Protein AF-A0AAW0M4I5-F1 (afdb_monomer)

Foldseek 3Di:
DVVVLVVLQVPDPVRDPDDDDPVCVVCQVVQQVLVVQLQVVLVVVVLDHWDWDADPSHIGIDDDPDDPPDDPVSSVVSSVSSVVSSCVSVVVD

InterPro domains:
  IPR010977 Aromatic-L-amino-acid decarboxylase [PTHR11999] (1-92)
  IPR015422 Pyridoxal phosphate-dependent transferase, small domain [G3DSA:3.90.1150.10] (1-93)
  IPR015424 Pyridoxal phosphate-dependent transferase [SSF53383] (1-88)

pLDDT: mean 86.5, std 13.11, range [46.16, 97.25]

Solvent-accessible surface area (backbone atoms only — not comparable to full-atom values): 5819 Å² total; per-residue (Å²): 105,57,66,57,51,52,54,58,46,73,72,36,90,86,58,78,74,89,81,89,60,79,76,51,68,85,42,39,68,62,51,28,52,51,45,49,54,44,52,51,55,45,42,72,66,68,83,50,83,72,49,73,50,73,56,98,86,36,56,43,83,44,84,86,72,78,60,93,88,66,48,67,70,56,52,56,48,52,52,50,52,53,49,54,50,46,50,61,57,57,72,75,107

Sequence (93 aa):
MAKLFEELVRNDNRVLPWPNDISVAYHVERVNELNKKLLESINESGNMYMSSTVVDGAYIIRCAIGATLTEERHVIRAWKVIQEHADALLSKN

Organism: Quercus suber (NCBI:txid58331)

Secondary structure (DSSP, 8-state):
-HHHHHHHHHT-TTSPPSS--GGGGGGHHHHHHHHHHHHHHHHHTSS---EEEEETTEEEEE-----TT--HHHHHHHHHHHHHHHHHHHTT-

Structure (mmCIF, N/CA/C/O backbone):
data_AF-A0AAW0M4I5-F1
#
_entry.id   AF-A0AAW0M4I5-F1
#
loop_
_atom_site.group_PDB
_atom_site.id
_atom_site.type_symbol
_atom_site.label_atom_id
_atom_site.label_alt_id
_atom_site.label_comp_id
_atom_site.label_asym_id
_atom_site.label_entity_id
_atom_site.label_seq_id
_atom_site.pdbx_PDB_ins_code
_atom_site.Cartn_x
_atom_site.Cartn_y
_atom_site.Cartn_z
_atom_site.occupancy
_atom_site.B_iso_or_equiv
_atom_site.auth_seq_id
_atom_site.auth_comp_id
_atom_site.auth_asym_id
_atom_site.auth_atom_id
_atom_site.pdbx_PDB_model_num
ATOM 1 N N . MET A 1 1 ? 3.573 -3.440 15.767 1.00 88.25 1 MET A N 1
ATOM 2 C CA . MET A 1 1 ? 2.819 -2.707 14.729 1.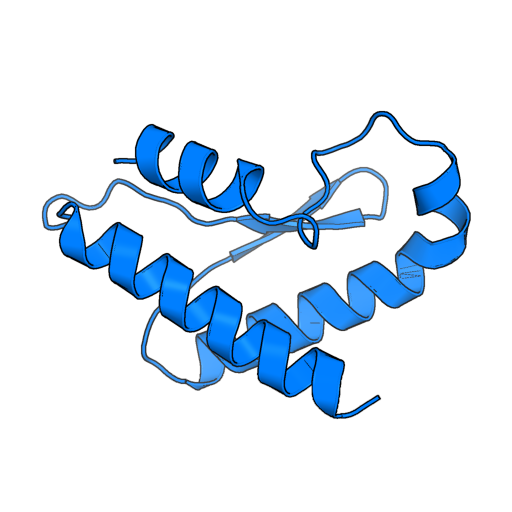00 88.25 1 MET A CA 1
ATOM 3 C C . MET A 1 1 ? 3.264 -3.057 13.314 1.00 88.25 1 MET A C 1
ATOM 5 O O . MET A 1 1 ? 2.423 -3.531 12.572 1.00 88.25 1 MET A O 1
ATOM 9 N N . ALA A 1 2 ? 4.546 -2.944 12.938 1.00 87.44 2 ALA A N 1
ATOM 10 C CA . ALA A 1 2 ? 4.992 -3.356 11.593 1.00 87.44 2 ALA A CA 1
ATOM 11 C C . ALA A 1 2 ? 4.684 -4.834 11.255 1.00 87.44 2 ALA A C 1
ATOM 13 O O . ALA A 1 2 ? 4.163 -5.110 10.183 1.00 87.44 2 ALA A O 1
ATOM 14 N N . LYS A 1 3 ? 4.900 -5.764 12.203 1.00 89.38 3 LYS A N 1
ATOM 15 C CA . LYS A 1 3 ? 4.543 -7.190 12.036 1.00 89.38 3 LYS A CA 1
ATOM 16 C C . LYS A 1 3 ? 3.053 -7.423 11.758 1.00 89.38 3 LYS A C 1
ATOM 18 O O . LYS A 1 3 ? 2.720 -8.225 10.903 1.00 89.38 3 LYS A O 1
ATOM 23 N N . LEU A 1 4 ? 2.169 -6.677 12.427 1.00 91.62 4 LEU A N 1
ATOM 24 C CA . LEU A 1 4 ? 0.727 -6.757 12.177 1.00 91.62 4 LEU A CA 1
ATOM 25 C C . LEU A 1 4 ? 0.397 -6.359 10.735 1.00 91.62 4 LEU A C 1
ATOM 27 O O . LEU A 1 4 ? -0.392 -7.020 10.074 1.00 91.62 4 LEU A O 1
ATOM 31 N N . PHE A 1 5 ? 1.007 -5.283 10.236 1.00 91.31 5 PHE A N 1
ATOM 32 C CA . PHE A 1 5 ? 0.811 -4.873 8.848 1.00 91.31 5 PHE A CA 1
ATOM 33 C C . PHE A 1 5 ? 1.330 -5.926 7.866 1.00 91.31 5 PHE A C 1
ATOM 35 O O . PHE A 1 5 ? 0.660 -6.224 6.886 1.00 91.31 5 PHE A O 1
ATOM 42 N N . GLU A 1 6 ? 2.487 -6.527 8.150 1.00 90.06 6 GLU A N 1
ATOM 43 C CA . GLU A 1 6 ? 3.023 -7.628 7.347 1.00 90.06 6 GLU A CA 1
ATO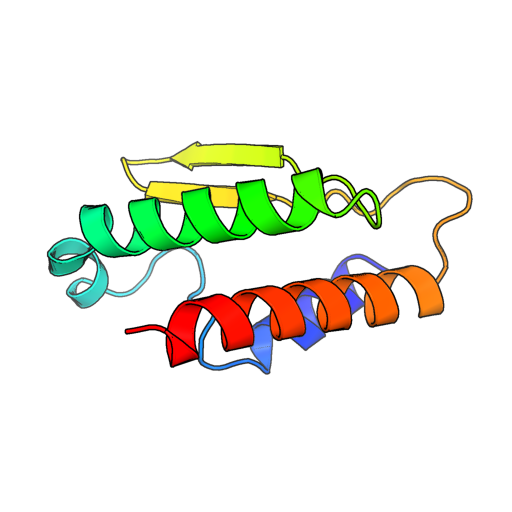M 44 C C . GLU A 1 6 ? 2.058 -8.824 7.296 1.00 90.06 6 GLU A C 1
ATOM 46 O O . GLU A 1 6 ? 1.808 -9.359 6.219 1.00 90.06 6 GLU A O 1
ATOM 51 N N . GLU A 1 7 ? 1.479 -9.225 8.430 1.00 91.81 7 GLU A N 1
ATOM 52 C CA . GLU A 1 7 ? 0.493 -10.312 8.499 1.00 91.81 7 GLU A CA 1
ATOM 53 C C . GLU A 1 7 ? -0.780 -9.988 7.707 1.00 91.81 7 GLU A C 1
ATOM 55 O O . GLU A 1 7 ? -1.283 -10.838 6.974 1.00 91.81 7 GLU A O 1
ATOM 60 N N . LEU A 1 8 ? -1.281 -8.753 7.802 1.00 92.00 8 LEU A N 1
ATOM 61 C CA . LEU A 1 8 ? -2.430 -8.291 7.019 1.00 92.00 8 LEU A CA 1
ATOM 62 C C . LEU A 1 8 ? -2.157 -8.363 5.512 1.00 92.00 8 LEU A C 1
ATOM 64 O O . LEU A 1 8 ? -2.993 -8.865 4.764 1.00 92.00 8 LEU A O 1
ATOM 68 N N . VAL A 1 9 ? -0.970 -7.924 5.086 1.00 90.06 9 VAL A N 1
ATOM 69 C CA . VAL A 1 9 ? -0.532 -7.970 3.686 1.00 90.06 9 VAL A CA 1
ATOM 70 C C . VAL A 1 9 ? -0.390 -9.409 3.193 1.00 90.06 9 VAL A C 1
ATOM 72 O O . VAL A 1 9 ? -0.869 -9.732 2.111 1.00 90.06 9 VAL A O 1
ATOM 75 N N . ARG A 1 10 ? 0.235 -10.294 3.980 1.00 87.88 10 ARG A N 1
ATOM 76 C CA . ARG A 1 10 ? 0.439 -11.706 3.607 1.00 87.88 10 ARG A CA 1
ATOM 77 C C . ARG A 1 10 ? -0.866 -12.480 3.424 1.00 87.88 10 ARG A C 1
ATOM 79 O O . ARG A 1 10 ? -0.868 -13.470 2.702 1.00 87.88 10 ARG A O 1
ATOM 86 N N . ASN A 1 11 ? -1.944 -12.049 4.074 1.00 89.94 11 ASN A N 1
ATOM 87 C CA . ASN A 1 11 ? -3.260 -12.677 3.965 1.00 89.94 11 ASN A CA 1
ATOM 88 C C . ASN A 1 11 ? -4.080 -12.183 2.758 1.00 89.94 11 ASN A C 1
ATOM 90 O O . ASN A 1 11 ? -5.187 -12.675 2.540 1.00 89.94 11 ASN A O 1
ATOM 94 N N . ASP A 1 12 ? -3.570 -11.226 1.977 1.00 88.25 12 ASP A N 1
ATOM 95 C CA . ASP A 1 12 ? -4.233 -10.714 0.779 1.00 88.25 12 ASP A CA 1
ATOM 96 C C . ASP A 1 12 ? -3.514 -11.191 -0.488 1.00 88.25 12 ASP A C 1
ATOM 98 O O . ASP A 1 12 ? -2.428 -10.728 -0.832 1.00 88.25 12 ASP A O 1
ATOM 102 N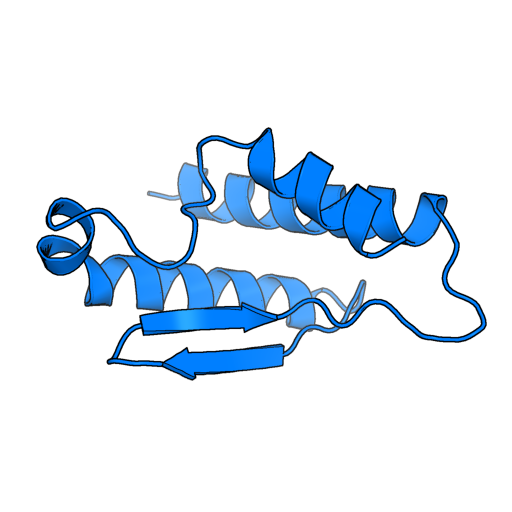 N . ASN A 1 13 ? -4.160 -12.103 -1.218 1.00 84.31 13 ASN A N 1
ATOM 103 C CA . ASN A 1 13 ? -3.601 -12.755 -2.409 1.00 84.31 13 ASN A CA 1
ATOM 104 C C . ASN A 1 13 ? -3.306 -11.796 -3.578 1.00 84.31 13 ASN A C 1
ATOM 106 O O . ASN A 1 13 ? -2.727 -12.216 -4.579 1.00 84.31 13 ASN A O 1
ATOM 110 N N . ARG A 1 14 ? -3.721 -10.527 -3.489 1.00 83.12 14 ARG A N 1
ATOM 111 C CA . ARG A 1 14 ? -3.410 -9.497 -4.491 1.00 83.12 14 ARG A CA 1
ATOM 112 C C . ARG A 1 14 ? -2.026 -8.891 -4.292 1.00 83.12 14 ARG A C 1
ATOM 114 O O . ARG A 1 14 ? -1.502 -8.283 -5.224 1.00 83.12 14 ARG A O 1
ATOM 121 N N . VAL A 1 15 ? -1.440 -9.025 -3.100 1.00 78.50 15 VAL A N 1
ATOM 122 C CA . VAL A 1 15 ? -0.112 -8.489 -2.807 1.00 78.50 15 VAL A CA 1
ATOM 123 C C . VAL A 1 15 ? 0.934 -9.579 -2.966 1.00 78.50 15 VAL A C 1
ATOM 125 O O . VAL A 1 15 ? 0.952 -10.572 -2.243 1.00 78.50 15 VAL A O 1
ATOM 128 N N . LEU A 1 16 ? 1.841 -9.370 -3.915 1.00 66.06 16 LEU A N 1
ATOM 129 C CA . LEU A 1 16 ? 2.944 -10.287 -4.164 1.00 66.06 16 LEU A CA 1
ATOM 130 C C . LEU A 1 16 ? 4.168 -9.900 -3.316 1.00 66.06 16 LEU A C 1
ATOM 132 O O . LEU A 1 16 ? 4.533 -8.721 -3.275 1.00 66.06 16 LEU A O 1
ATOM 136 N N . PRO A 1 17 ? 4.838 -10.862 -2.658 1.00 63.81 17 PRO A N 1
ATOM 137 C CA . PRO A 1 17 ? 6.113 -10.609 -2.001 1.00 63.81 17 PRO A CA 1
ATOM 138 C C . PRO A 1 17 ? 7.223 -10.312 -3.027 1.00 63.81 17 PRO A C 1
ATOM 140 O O . PRO A 1 17 ? 7.285 -10.912 -4.100 1.00 63.81 17 PRO A O 1
ATOM 143 N N . TRP A 1 18 ? 8.125 -9.395 -2.671 1.00 60.72 18 TRP A N 1
ATOM 144 C CA . TRP A 1 18 ? 9.346 -9.075 -3.424 1.00 60.72 18 TRP A CA 1
ATOM 145 C C . TRP A 1 18 ? 10.296 -10.292 -3.515 1.00 60.72 18 TRP A C 1
ATOM 147 O O . TRP A 1 18 ? 10.495 -10.968 -2.506 1.00 60.72 18 TRP A O 1
ATOM 157 N N . PRO A 1 19 ? 10.916 -10.544 -4.683 1.00 56.94 19 PRO A N 1
ATOM 158 C CA . PRO A 1 19 ? 10.477 -11.505 -5.685 1.00 56.94 19 PRO A CA 1
ATOM 159 C C . PRO A 1 19 ? 10.890 -12.955 -5.379 1.00 56.94 19 PRO A C 1
ATOM 161 O O . PRO A 1 19 ? 11.955 -13.216 -4.826 1.00 56.94 19 PRO A O 1
ATOM 164 N N . ASN A 1 20 ? 10.076 -13.897 -5.865 1.00 50.09 20 ASN A N 1
ATOM 165 C CA . ASN A 1 20 ? 10.497 -15.271 -6.173 1.00 50.09 20 ASN A CA 1
ATOM 166 C C . ASN A 1 20 ? 9.781 -15.871 -7.402 1.00 50.09 20 ASN A C 1
ATOM 168 O O . ASN A 1 20 ? 9.868 -17.077 -7.611 1.00 50.09 20 ASN A O 1
ATOM 172 N N . ASP A 1 21 ? 9.090 -15.079 -8.234 1.00 55.88 21 ASP A N 1
ATOM 173 C CA . ASP A 1 21 ? 8.321 -15.644 -9.351 1.00 55.88 21 ASP A CA 1
ATOM 174 C C . ASP A 1 21 ? 8.584 -14.938 -10.694 1.00 55.88 21 ASP A C 1
ATOM 176 O O . ASP A 1 21 ? 8.319 -13.748 -10.877 1.00 55.88 21 ASP A O 1
ATOM 180 N N . ILE A 1 22 ? 9.122 -15.710 -11.642 1.00 48.34 22 ILE A N 1
ATOM 181 C CA . ILE A 1 22 ? 9.513 -15.317 -13.007 1.00 48.34 22 ILE A CA 1
ATOM 182 C C . ILE A 1 22 ? 8.281 -14.900 -13.837 1.00 48.34 22 ILE A C 1
ATOM 184 O O . ILE A 1 22 ? 8.409 -14.157 -14.810 1.00 48.34 22 ILE A O 1
ATOM 188 N N . SER A 1 23 ? 7.071 -15.301 -13.433 1.00 54.25 23 SER A N 1
ATOM 189 C CA . SER A 1 23 ? 5.816 -14.893 -14.082 1.00 54.25 23 SER A CA 1
ATOM 190 C C . SER A 1 23 ? 5.511 -13.389 -13.963 1.00 54.25 23 SER A C 1
ATOM 192 O O . SER A 1 23 ? 4.875 -12.818 -14.854 1.00 54.25 23 SER A O 1
ATOM 194 N N . VAL A 1 24 ? 6.016 -12.720 -12.916 1.00 55.91 24 VAL A N 1
ATOM 195 C CA . VAL A 1 24 ? 5.795 -11.282 -12.671 1.00 55.91 24 VAL A CA 1
ATOM 196 C C . VAL A 1 24 ? 6.526 -10.419 -13.703 1.00 55.91 24 VAL A C 1
ATOM 198 O O . VAL A 1 24 ? 6.019 -9.360 -14.071 1.00 55.91 24 VAL A O 1
ATOM 201 N N . ALA A 1 25 ? 7.655 -10.901 -14.243 1.00 54.81 25 ALA A N 1
ATOM 202 C CA . ALA A 1 25 ? 8.476 -10.187 -15.226 1.00 54.81 25 ALA A CA 1
ATOM 203 C C . ALA A 1 25 ? 7.675 -9.748 -16.468 1.00 54.81 25 ALA A C 1
ATOM 205 O O . ALA A 1 25 ? 7.856 -8.636 -16.957 1.00 54.81 25 ALA A O 1
ATOM 206 N N . TYR A 1 26 ? 6.731 -10.578 -16.930 1.00 56.12 26 TYR A N 1
ATOM 207 C CA . TYR A 1 26 ? 5.914 -10.303 -18.120 1.00 56.12 26 TYR A CA 1
ATOM 208 C C . TYR A 1 26 ? 4.885 -9.180 -17.934 1.00 56.12 26 TYR A C 1
ATOM 210 O O . TYR A 1 26 ? 4.326 -8.700 -18.915 1.00 56.12 26 TYR A O 1
ATOM 218 N N . HIS A 1 27 ? 4.629 -8.751 -16.696 1.00 71.94 27 HIS A N 1
ATOM 219 C CA . HIS A 1 27 ? 3.628 -7.730 -16.386 1.00 71.94 27 HIS A CA 1
ATOM 220 C C . HIS A 1 27 ? 4.171 -6.599 -15.510 1.00 71.94 27 HIS A C 1
ATOM 222 O O . HIS A 1 27 ? 3.376 -5.810 -15.004 1.00 71.94 27 HIS A O 1
ATOM 228 N N . VAL A 1 28 ? 5.494 -6.484 -15.337 1.00 80.12 28 VAL A N 1
ATOM 229 C CA . VAL A 1 28 ? 6.105 -5.472 -14.454 1.00 80.12 28 VAL A CA 1
ATOM 230 C C . VAL A 1 28 ? 5.622 -4.067 -14.790 1.00 80.12 28 VAL A C 1
ATOM 232 O O . VAL A 1 28 ? 5.264 -3.326 -13.885 1.00 80.12 28 VAL A O 1
ATOM 235 N N . GLU A 1 29 ? 5.530 -3.705 -16.068 1.00 84.94 29 GLU A N 1
ATOM 236 C CA . GLU A 1 29 ? 5.044 -2.381 -16.476 1.00 84.94 29 GLU A CA 1
ATOM 237 C C . GLU A 1 29 ? 3.591 -2.144 -16.045 1.00 84.94 29 GLU A C 1
ATOM 239 O O . GLU A 1 29 ? 3.303 -1.151 -15.376 1.00 84.94 29 GLU A O 1
ATOM 244 N N . ARG A 1 30 ? 2.690 -3.095 -16.320 1.00 85.88 30 ARG A N 1
ATOM 245 C CA . ARG A 1 30 ? 1.278 -3.008 -15.917 1.00 85.88 30 ARG A CA 1
ATOM 246 C C . ARG A 1 30 ? 1.118 -2.974 -14.395 1.00 85.88 30 ARG A C 1
ATOM 248 O O . ARG A 1 30 ? 0.322 -2.196 -13.876 1.00 85.88 30 ARG A O 1
ATOM 255 N N . VAL A 1 31 ? 1.875 -3.796 -13.671 1.00 87.50 31 VAL A N 1
ATOM 256 C CA . VAL A 1 31 ? 1.883 -3.814 -12.199 1.00 87.50 31 VAL A CA 1
ATOM 257 C C . VAL A 1 31 ? 2.412 -2.488 -11.654 1.00 87.50 31 VAL A C 1
ATOM 259 O O . VAL A 1 31 ? 1.823 -1.923 -10.737 1.00 87.50 31 VAL A O 1
ATOM 262 N N . ASN A 1 32 ? 3.470 -1.939 -12.249 1.00 91.62 32 ASN A N 1
ATOM 263 C CA . ASN A 1 32 ? 4.021 -0.644 -11.865 1.00 91.62 32 ASN A CA 1
ATOM 264 C C . ASN A 1 32 ? 3.012 0.487 -12.071 1.00 91.62 32 ASN A C 1
ATOM 266 O O . ASN A 1 32 ? 2.894 1.359 -11.214 1.00 91.62 32 ASN A O 1
ATOM 270 N N . GLU A 1 33 ? 2.284 0.487 -13.187 1.00 92.69 33 GLU A N 1
ATOM 271 C CA . GLU A 1 33 ? 1.222 1.462 -13.444 1.00 92.69 33 GLU A CA 1
ATOM 272 C C . GLU A 1 33 ? 0.087 1.357 -12.426 1.00 92.69 33 GLU A C 1
ATOM 274 O O . GLU A 1 33 ? -0.368 2.379 -11.910 1.00 92.69 33 GLU A O 1
ATOM 279 N N . LEU A 1 34 ? -0.345 0.137 -12.097 1.00 92.56 34 LEU A N 1
ATOM 280 C CA . LEU A 1 34 ? -1.354 -0.088 -11.063 1.00 92.56 34 LEU A CA 1
ATOM 281 C C . LEU A 1 34 ? -0.864 0.393 -9.692 1.00 92.56 34 LEU A C 1
ATOM 283 O O . LEU A 1 34 ? -1.595 1.104 -9.006 1.00 92.56 34 LEU A O 1
ATOM 287 N N . ASN A 1 35 ? 0.383 0.094 -9.320 1.00 93.38 35 ASN A N 1
ATOM 288 C CA . ASN A 1 35 ? 0.961 0.534 -8.050 1.00 93.38 35 ASN A CA 1
ATOM 289 C C . ASN A 1 35 ? 1.102 2.062 -7.970 1.00 93.38 35 ASN A C 1
ATOM 291 O O . ASN A 1 35 ? 0.854 2.637 -6.911 1.00 93.38 35 ASN A O 1
ATOM 295 N N . LYS A 1 36 ? 1.463 2.733 -9.072 1.00 95.69 36 LYS A N 1
ATOM 296 C CA . LYS A 1 36 ? 1.497 4.205 -9.140 1.00 95.69 36 LYS A CA 1
ATOM 297 C C . LYS A 1 36 ? 0.109 4.799 -8.913 1.00 95.69 36 LYS A C 1
ATOM 299 O O . LYS A 1 36 ? -0.051 5.595 -7.996 1.00 95.69 36 LYS A O 1
ATOM 304 N N . LYS A 1 37 ? -0.894 4.342 -9.673 1.00 96.38 37 LYS A N 1
ATOM 305 C CA . LYS A 1 37 ? -2.286 4.810 -9.549 1.00 96.38 37 LYS A CA 1
ATOM 306 C C . LYS A 1 37 ? -2.856 4.561 -8.154 1.00 96.38 37 LYS A C 1
ATOM 308 O O . LYS A 1 37 ? -3.550 5.413 -7.607 1.00 96.38 37 LYS A O 1
ATOM 313 N N . LEU A 1 38 ? -2.553 3.402 -7.568 1.00 95.88 38 LEU A N 1
ATOM 314 C CA . LEU A 1 38 ? -2.957 3.073 -6.205 1.00 95.88 38 LEU A CA 1
ATOM 315 C C . LEU A 1 38 ? -2.343 4.052 -5.197 1.00 95.88 38 LEU A C 1
ATOM 3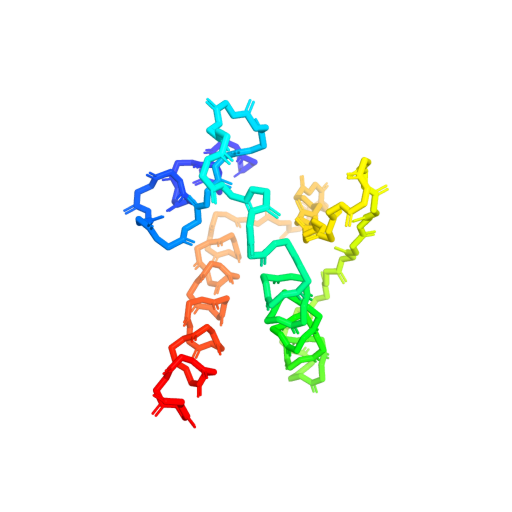17 O O . LEU A 1 38 ? -3.064 4.611 -4.373 1.00 95.88 38 LEU A O 1
ATOM 321 N N . LEU A 1 39 ? -1.029 4.287 -5.273 1.00 97.06 39 LEU A N 1
ATOM 322 C CA . LEU A 1 39 ? -0.344 5.202 -4.362 1.00 97.06 39 LEU A CA 1
ATOM 323 C C . LEU A 1 39 ? -0.842 6.645 -4.502 1.00 97.06 39 LEU A C 1
ATOM 325 O O . LEU A 1 39 ? -1.077 7.301 -3.488 1.00 97.06 39 LEU A O 1
ATOM 329 N N . GLU A 1 40 ? -1.001 7.123 -5.737 1.00 97.25 40 GLU A N 1
ATOM 330 C CA . GLU A 1 40 ? -1.550 8.448 -6.043 1.00 97.25 40 GLU A CA 1
ATOM 331 C C . GLU A 1 40 ? -2.935 8.602 -5.416 1.00 97.25 40 GLU A C 1
ATOM 333 O O . GLU A 1 40 ? -3.139 9.505 -4.611 1.00 97.25 40 GLU A O 1
ATOM 338 N N . SER A 1 41 ? -3.838 7.651 -5.664 1.00 97.06 41 SER A N 1
ATOM 339 C CA . SER A 1 41 ? -5.199 7.692 -5.128 1.00 97.06 41 SER A CA 1
ATOM 340 C C . SER A 1 41 ? -5.240 7.691 -3.595 1.00 97.06 41 SER A C 1
ATOM 342 O O . SER A 1 41 ? -6.029 8.425 -2.996 1.00 97.06 41 SER A O 1
ATOM 344 N N . ILE A 1 42 ? -4.378 6.904 -2.941 1.00 96.69 42 ILE A N 1
ATOM 345 C CA . ILE A 1 42 ? -4.300 6.881 -1.475 1.00 96.69 42 ILE A CA 1
ATOM 346 C C . ILE A 1 42 ? -3.798 8.224 -0.937 1.00 96.69 42 ILE A C 1
ATOM 348 O O . ILE A 1 42 ? -4.406 8.775 -0.019 1.00 96.69 42 ILE A O 1
ATOM 352 N N . ASN A 1 43 ? -2.718 8.766 -1.504 1.00 97.25 43 ASN A N 1
ATOM 353 C CA . ASN A 1 43 ? -2.139 10.030 -1.051 1.00 97.25 43 ASN A CA 1
ATOM 354 C C . ASN A 1 43 ? -3.080 11.221 -1.321 1.00 97.25 43 ASN A C 1
ATOM 356 O O . ASN A 1 43 ? -3.206 12.100 -0.469 1.00 97.25 43 ASN A O 1
ATOM 360 N N . GLU A 1 44 ? -3.789 11.232 -2.454 1.00 96.75 44 GLU A N 1
ATOM 361 C CA . GLU A 1 44 ? -4.798 12.246 -2.801 1.00 96.75 44 GLU A CA 1
ATOM 362 C C . GLU A 1 44 ? -6.004 12.236 -1.856 1.00 96.75 44 GLU A C 1
ATOM 364 O O . GLU A 1 44 ? -6.613 13.279 -1.626 1.00 96.75 44 GLU A O 1
ATOM 369 N N . SER A 1 45 ? -6.333 11.085 -1.259 1.00 94.56 45 SER A N 1
ATOM 370 C CA . SER A 1 45 ? -7.435 10.989 -0.293 1.00 94.56 45 SER A CA 1
ATOM 371 C C . SER A 1 45 ? -7.200 11.806 0.985 1.00 94.56 45 SER A C 1
ATOM 373 O O . SER A 1 45 ? -8.145 12.070 1.728 1.00 94.56 45 SER A O 1
ATOM 375 N N . GLY A 1 46 ? -5.943 12.149 1.296 1.00 92.50 46 GLY A N 1
ATOM 376 C CA . GLY A 1 46 ? -5.556 12.832 2.532 1.00 92.50 46 GLY A CA 1
ATOM 377 C C . GLY A 1 46 ? -5.708 11.994 3.811 1.00 92.50 46 GLY A C 1
ATOM 378 O O . GLY A 1 46 ? -5.354 12.465 4.890 1.00 92.50 46 GLY A O 1
ATOM 379 N N . ASN A 1 47 ? -6.200 10.750 3.726 1.00 88.75 47 ASN A N 1
ATOM 380 C CA . ASN A 1 47 ? -6.407 9.884 4.893 1.00 88.75 47 ASN A CA 1
ATOM 381 C C . ASN A 1 47 ? -5.103 9.328 5.469 1.00 88.75 47 ASN A C 1
ATOM 383 O O . ASN A 1 47 ? -5.035 9.015 6.660 1.00 88.75 47 ASN A O 1
ATOM 387 N N . MET A 1 48 ? -4.093 9.149 4.619 1.00 92.00 48 MET A N 1
ATOM 388 C CA . MET A 1 48 ? -2.766 8.678 4.988 1.00 92.00 48 MET A CA 1
ATOM 389 C C . MET A 1 48 ? -1.750 9.067 3.913 1.00 92.00 48 MET A C 1
ATOM 391 O O . MET A 1 48 ? -2.123 9.395 2.791 1.00 92.00 48 MET A O 1
ATOM 395 N N . TYR A 1 49 ? -0.466 8.991 4.259 1.00 93.81 49 TYR A N 1
ATOM 396 C CA . TYR A 1 49 ? 0.628 9.209 3.320 1.00 93.81 49 TYR A CA 1
ATOM 397 C C . TYR A 1 49 ? 1.546 7.990 3.275 1.00 93.81 49 TYR A C 1
ATOM 399 O O . TYR A 1 49 ? 1.950 7.463 4.315 1.00 93.81 49 TYR A O 1
ATOM 407 N N . MET A 1 50 ? 1.900 7.561 2.067 1.00 94.62 50 MET A N 1
ATOM 408 C CA . MET A 1 50 ? 2.897 6.525 1.813 1.00 94.62 50 MET A CA 1
ATOM 409 C C . MET A 1 50 ? 3.905 6.995 0.768 1.00 94.62 50 MET A C 1
ATOM 411 O O . MET A 1 50 ? 3.646 7.900 -0.025 1.00 94.62 50 MET A O 1
ATOM 415 N N . SER A 1 51 ? 5.069 6.349 0.760 1.00 95.69 51 SER A N 1
ATOM 416 C CA . SER A 1 51 ? 6.109 6.601 -0.240 1.00 95.69 51 SER A CA 1
ATOM 417 C C . SER A 1 51 ? 6.281 5.388 -1.141 1.00 95.69 51 SER A C 1
ATOM 419 O O . SER A 1 51 ? 5.826 4.295 -0.813 1.00 95.69 51 SER A O 1
ATOM 421 N N . SER A 1 52 ? 6.996 5.554 -2.243 1.00 95.00 52 SER A N 1
ATOM 422 C CA . SER A 1 52 ? 7.427 4.450 -3.092 1.00 95.00 52 SER A CA 1
ATOM 423 C C . SER A 1 52 ? 8.943 4.375 -3.194 1.00 95.00 52 SER A C 1
ATOM 425 O O . SER A 1 52 ? 9.672 5.257 -2.734 1.00 95.00 52 SER A O 1
ATOM 427 N N . THR A 1 53 ? 9.415 3.279 -3.771 1.00 93.75 53 THR A N 1
ATOM 428 C CA . THR A 1 53 ? 10.778 3.109 -4.265 1.00 93.75 53 THR A CA 1
ATOM 429 C C . THR A 1 53 ? 10.739 2.265 -5.533 1.00 93.75 53 THR A C 1
ATOM 431 O O . THR A 1 53 ? 9.777 1.531 -5.758 1.00 93.75 53 THR A O 1
ATOM 434 N N . VAL A 1 54 ? 11.788 2.346 -6.348 1.00 91.38 54 VAL A N 1
ATOM 435 C CA . VAL A 1 54 ? 11.987 1.437 -7.479 1.00 91.38 54 VAL A CA 1
ATOM 436 C C . VAL A 1 54 ? 13.206 0.573 -7.188 1.00 91.38 54 VAL A C 1
ATOM 438 O O . VAL A 1 54 ? 14.259 1.104 -6.844 1.00 91.38 54 VAL A O 1
ATOM 441 N N . VAL A 1 55 ? 13.053 -0.744 -7.293 1.00 88.12 55 VAL A N 1
ATOM 442 C CA . VAL A 1 55 ? 14.139 -1.726 -7.154 1.00 88.12 55 VAL A CA 1
ATOM 443 C C . VAL A 1 55 ? 14.044 -2.655 -8.356 1.00 88.12 55 VAL A C 1
ATOM 445 O O . VAL A 1 55 ? 12.948 -3.098 -8.674 1.00 88.12 55 VAL A O 1
ATOM 448 N N . ASP A 1 56 ? 15.147 -2.877 -9.072 1.00 86.12 56 ASP A N 1
ATOM 449 C CA . ASP A 1 56 ? 15.206 -3.733 -10.272 1.00 86.12 56 ASP A CA 1
ATOM 450 C C . ASP A 1 56 ? 14.047 -3.518 -11.265 1.00 86.12 56 ASP A C 1
ATOM 452 O O . ASP A 1 56 ? 13.459 -4.452 -11.803 1.00 86.12 56 ASP A O 1
ATOM 456 N N . GLY A 1 57 ? 13.684 -2.249 -11.489 1.00 86.19 57 GLY A N 1
ATOM 457 C CA . GLY A 1 57 ? 12.624 -1.855 -12.422 1.00 86.19 57 GLY A CA 1
ATOM 458 C C . GLY A 1 57 ? 11.193 -2.006 -11.897 1.00 86.19 57 GLY A C 1
ATOM 459 O O . GLY A 1 57 ? 10.261 -1.571 -12.569 1.00 86.19 57 GLY A O 1
ATOM 460 N N . ALA A 1 58 ? 10.985 -2.543 -10.699 1.00 86.56 58 ALA A N 1
ATOM 461 C CA . ALA A 1 58 ? 9.665 -2.681 -10.102 1.00 86.56 58 ALA A CA 1
ATOM 462 C C . ALA A 1 58 ? 9.365 -1.567 -9.094 1.00 86.56 58 ALA A C 1
ATOM 464 O O . ALA A 1 58 ? 10.192 -1.196 -8.261 1.00 86.56 58 ALA A O 1
ATOM 465 N N . TYR A 1 59 ? 8.149 -1.040 -9.172 1.00 90.75 59 TYR A N 1
ATOM 466 C CA . TYR A 1 59 ? 7.638 0.043 -8.350 1.00 90.75 59 TYR A CA 1
ATOM 467 C C . TYR A 1 59 ? 6.970 -0.521 -7.096 1.00 90.75 59 TYR A C 1
ATOM 469 O O . TYR A 1 59 ? 5.924 -1.169 -7.170 1.00 90.75 59 TYR A O 1
ATOM 477 N N . ILE A 1 60 ? 7.563 -0.250 -5.936 1.00 90.44 60 ILE A N 1
ATOM 478 C CA . ILE A 1 60 ? 7.169 -0.814 -4.644 1.00 90.44 60 ILE A CA 1
ATOM 479 C C . ILE A 1 60 ? 6.610 0.298 -3.758 1.00 90.44 60 ILE A C 1
ATOM 481 O O . ILE A 1 60 ? 7.257 1.329 -3.561 1.00 90.44 60 ILE A O 1
ATOM 485 N N . ILE A 1 61 ? 5.433 0.073 -3.176 1.00 92.88 61 ILE A N 1
ATOM 486 C CA . ILE A 1 61 ? 4.839 0.955 -2.165 1.00 92.88 61 ILE A CA 1
ATOM 487 C C . ILE A 1 61 ? 5.427 0.616 -0.791 1.00 92.88 61 ILE A C 1
ATOM 489 O O . ILE A 1 61 ? 5.526 -0.548 -0.410 1.00 92.88 61 ILE A O 1
ATOM 493 N N . ARG A 1 62 ? 5.802 1.642 -0.024 1.00 92.62 62 ARG A N 1
ATOM 494 C CA . ARG A 1 62 ? 6.367 1.519 1.323 1.00 92.62 62 ARG A CA 1
ATOM 495 C C . ARG A 1 62 ? 5.442 2.156 2.353 1.00 92.62 62 ARG A C 1
ATOM 497 O O . ARG A 1 62 ? 5.208 3.367 2.327 1.00 92.62 62 ARG A O 1
ATOM 504 N N . CYS A 1 63 ? 5.010 1.348 3.318 1.00 90.75 63 CYS A N 1
ATOM 505 C CA . CYS A 1 63 ? 4.304 1.806 4.510 1.00 90.75 63 CYS A CA 1
ATOM 506 C C . CYS A 1 63 ? 5.288 1.900 5.689 1.00 90.75 63 CYS A C 1
ATOM 508 O O . CYS A 1 63 ? 5.723 0.884 6.233 1.00 90.75 63 CYS A O 1
ATOM 510 N N . ALA A 1 64 ? 5.678 3.119 6.070 1.00 90.31 64 ALA A N 1
ATOM 511 C CA . ALA A 1 64 ? 6.608 3.348 7.174 1.00 90.31 64 ALA A CA 1
ATOM 512 C C . ALA A 1 64 ? 5.850 3.442 8.508 1.00 90.31 64 ALA A C 1
ATOM 514 O O . ALA A 1 64 ? 5.323 4.493 8.870 1.00 90.31 64 ALA A O 1
ATOM 515 N N . ILE A 1 65 ? 5.798 2.336 9.251 1.00 89.81 65 ILE A N 1
ATOM 516 C CA . ILE A 1 65 ? 5.116 2.258 10.550 1.00 89.81 65 ILE A CA 1
ATOM 517 C C . ILE A 1 65 ? 6.133 2.475 11.671 1.00 89.81 65 ILE A C 1
ATOM 519 O O . ILE A 1 65 ? 6.957 1.602 11.940 1.00 89.81 65 ILE A O 1
ATOM 523 N N . GLY A 1 66 ? 6.053 3.618 12.352 1.00 87.88 66 GLY A N 1
ATOM 524 C CA . GLY A 1 66 ? 6.963 3.923 13.463 1.00 87.88 66 GLY A CA 1
ATOM 525 C C . GLY A 1 66 ? 6.750 5.255 14.182 1.00 87.88 66 GLY A C 1
ATOM 526 O O . GLY A 1 66 ? 7.520 5.572 15.081 1.00 87.88 66 GLY A O 1
ATOM 527 N N . ALA A 1 67 ? 5.735 6.048 13.820 1.00 88.69 67 ALA A N 1
ATOM 528 C CA . ALA A 1 67 ? 5.473 7.309 14.512 1.00 88.69 67 ALA A CA 1
ATOM 529 C C . ALA A 1 67 ? 4.976 7.058 15.946 1.00 88.69 67 ALA A C 1
ATOM 531 O O . ALA A 1 67 ? 4.195 6.132 16.169 1.00 88.69 67 ALA A O 1
ATOM 532 N N . THR A 1 68 ? 5.369 7.913 16.895 1.00 90.38 68 THR A N 1
ATOM 533 C CA . THR A 1 68 ? 5.119 7.750 18.341 1.00 90.38 68 THR A CA 1
ATOM 534 C C . THR A 1 68 ? 3.647 7.535 18.708 1.00 90.38 68 THR A C 1
ATOM 536 O O . THR A 1 68 ? 3.353 6.797 19.639 1.00 90.38 68 THR A O 1
ATOM 539 N N . LEU A 1 69 ? 2.717 8.143 17.964 1.00 92.81 69 LEU A N 1
ATOM 540 C CA . LEU A 1 69 ? 1.267 8.043 18.191 1.00 92.81 69 LEU A CA 1
ATOM 541 C C . LEU A 1 69 ? 0.595 6.937 17.355 1.00 92.81 69 LEU A C 1
ATOM 543 O O . LEU A 1 69 ? -0.630 6.884 17.235 1.00 92.81 69 LEU A O 1
ATOM 547 N N . THR A 1 70 ? 1.379 6.070 16.710 1.00 92.56 70 THR A N 1
ATOM 548 C CA . THR A 1 70 ? 0.834 4.972 15.907 1.00 92.56 70 THR A CA 1
ATOM 549 C C . THR A 1 70 ? 0.370 3.849 16.818 1.00 92.56 70 THR A C 1
ATOM 551 O O . THR A 1 70 ? 1.171 3.214 17.497 1.00 92.56 70 THR A O 1
ATOM 554 N N . GLU A 1 71 ? -0.924 3.558 16.773 1.00 94.62 71 GLU A N 1
ATOM 555 C CA . GLU A 1 71 ? -1.547 2.467 17.505 1.00 94.62 71 GLU A CA 1
ATOM 556 C C . GLU A 1 71 ? -2.037 1.393 16.535 1.00 94.62 71 GLU A C 1
ATOM 558 O O . GLU A 1 71 ? -2.143 1.615 15.326 1.00 94.62 71 GLU A O 1
ATOM 563 N N . GLU A 1 72 ? -2.393 0.232 17.072 1.00 94.81 72 GLU A N 1
ATOM 564 C CA . GLU A 1 72 ? -2.881 -0.908 16.296 1.00 94.81 72 GLU A CA 1
ATOM 565 C C . GLU A 1 72 ? -4.056 -0.543 15.379 1.00 94.81 72 GLU A C 1
ATOM 567 O O . GLU A 1 72 ? -4.040 -0.831 14.181 1.00 94.81 72 GLU A O 1
ATOM 572 N N . ARG A 1 73 ? -5.032 0.203 15.914 1.00 94.94 73 ARG A N 1
ATOM 573 C CA . ARG A 1 73 ? -6.188 0.685 15.147 1.00 94.94 73 ARG A CA 1
ATOM 574 C C . ARG A 1 73 ? -5.793 1.531 13.933 1.00 94.94 73 ARG A C 1
ATOM 576 O O . ARG A 1 73 ? -6.500 1.504 12.930 1.00 94.94 73 ARG A O 1
ATOM 583 N N . HIS A 1 74 ? -4.682 2.273 14.003 1.00 94.44 74 HIS A N 1
ATOM 584 C CA . HIS A 1 74 ? -4.203 3.094 12.890 1.00 94.44 74 HIS A CA 1
ATOM 585 C C . HIS A 1 74 ? -3.646 2.203 11.776 1.00 94.44 74 HIS A C 1
ATOM 587 O O . HIS A 1 74 ? -3.923 2.457 10.609 1.00 94.44 74 HIS A O 1
ATOM 593 N N . VAL A 1 75 ? -2.943 1.123 12.131 1.00 94.44 75 VAL A N 1
ATOM 594 C CA . VAL A 1 75 ? -2.423 0.134 11.174 1.00 94.44 75 VAL A CA 1
ATOM 595 C C . VAL A 1 75 ? -3.558 -0.629 10.492 1.00 94.44 75 VAL A C 1
ATOM 597 O O . VAL A 1 75 ? -3.577 -0.738 9.269 1.00 94.44 75 VAL A O 1
ATOM 600 N N . ILE A 1 76 ? -4.542 -1.097 11.266 1.00 94.94 76 ILE A N 1
ATOM 601 C CA . ILE A 1 76 ? -5.712 -1.805 10.727 1.00 94.94 76 ILE A CA 1
ATOM 602 C C . ILE A 1 76 ? -6.509 -0.888 9.792 1.00 94.94 76 ILE A C 1
ATOM 604 O O . ILE A 1 76 ? -6.907 -1.304 8.706 1.00 94.94 76 ILE A O 1
ATOM 608 N N . ARG A 1 77 ? -6.732 0.374 10.187 1.00 94.44 77 ARG A N 1
ATOM 609 C CA . ARG A 1 77 ? -7.434 1.351 9.345 1.00 94.44 77 ARG A CA 1
ATOM 610 C C . ARG A 1 77 ? -6.652 1.671 8.072 1.00 94.44 77 ARG A C 1
ATOM 612 O O . ARG A 1 77 ? -7.257 1.709 7.010 1.00 94.44 77 ARG A O 1
ATOM 619 N N . ALA A 1 78 ? -5.339 1.870 8.170 1.00 93.94 78 ALA A N 1
ATOM 620 C CA . ALA A 1 78 ? -4.479 2.102 7.013 1.00 93.94 78 ALA A CA 1
ATOM 621 C C . ALA A 1 78 ? -4.579 0.955 5.999 1.00 93.94 78 ALA A C 1
ATOM 623 O O . ALA A 1 78 ? -4.746 1.200 4.809 1.00 93.94 78 ALA A O 1
ATOM 624 N N . TRP A 1 79 ? -4.556 -0.295 6.469 1.00 95.31 79 TRP A N 1
ATOM 625 C CA . TRP A 1 79 ? -4.722 -1.456 5.599 1.00 95.31 79 TRP A CA 1
ATOM 626 C C . TRP A 1 79 ? -6.090 -1.495 4.906 1.00 95.31 79 TRP A C 1
ATOM 628 O O . TRP A 1 79 ? -6.153 -1.709 3.699 1.00 95.31 79 TRP A O 1
ATOM 638 N N . LYS A 1 80 ? -7.177 -1.197 5.629 1.00 95.44 80 LYS A N 1
ATOM 639 C CA . LYS A 1 80 ? -8.521 -1.105 5.032 1.00 95.44 80 LYS A CA 1
ATOM 640 C C . LYS A 1 80 ? -8.597 -0.055 3.924 1.00 95.44 80 LYS A C 1
ATOM 642 O O . LYS A 1 80 ? -9.106 -0.355 2.854 1.00 95.44 80 LYS A O 1
ATOM 647 N N . VAL A 1 81 ? -8.031 1.132 4.150 1.00 95.06 81 VAL A N 1
ATOM 648 C CA . VAL A 1 81 ? -7.968 2.192 3.127 1.00 95.06 81 VAL A CA 1
ATOM 649 C C . VAL A 1 81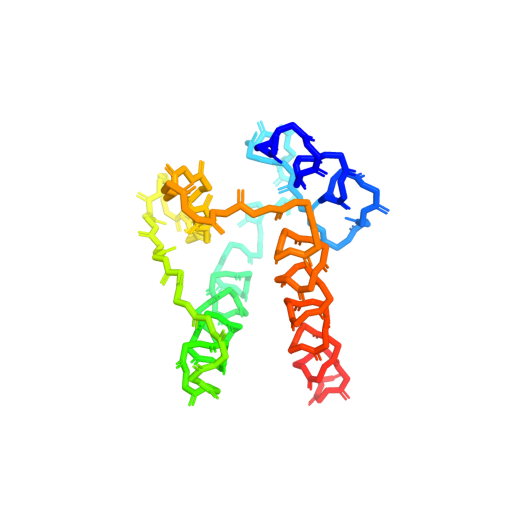 ? -7.207 1.699 1.893 1.00 95.06 81 VAL A C 1
ATOM 651 O O . VAL A 1 81 ? -7.677 1.866 0.773 1.00 95.06 81 VAL A O 1
ATOM 654 N N . ILE A 1 82 ? -6.066 1.025 2.068 1.00 95.12 82 ILE A N 1
ATOM 655 C CA . ILE A 1 82 ? -5.318 0.447 0.938 1.00 95.12 82 ILE A CA 1
ATOM 656 C C . ILE A 1 82 ? -6.197 -0.523 0.135 1.00 95.12 82 ILE A C 1
ATOM 658 O O . ILE A 1 82 ? -6.226 -0.437 -1.093 1.00 95.12 82 ILE A O 1
ATOM 662 N N . GLN A 1 83 ? -6.928 -1.412 0.811 1.00 95.25 83 GLN A N 1
ATOM 663 C CA . GLN A 1 83 ? -7.818 -2.374 0.158 1.00 95.25 83 GLN A CA 1
ATOM 664 C C . GLN A 1 83 ? -8.965 -1.685 -0.592 1.00 95.25 83 GLN A C 1
ATOM 666 O O . GLN A 1 83 ? -9.205 -2.026 -1.745 1.00 95.25 83 GLN A O 1
ATOM 671 N N . GLU A 1 84 ? -9.607 -0.678 0.004 1.00 95.69 84 GLU A N 1
ATOM 672 C CA . GLU A 1 84 ? -10.691 0.092 -0.624 1.00 95.69 84 GLU A CA 1
ATOM 673 C C . GLU A 1 84 ? -10.235 0.765 -1.929 1.00 95.69 84 GLU A C 1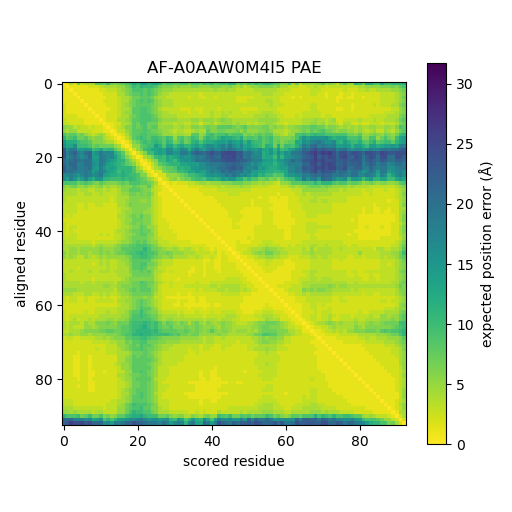
ATOM 675 O O . GLU A 1 84 ? -10.907 0.675 -2.960 1.00 95.69 84 GLU A O 1
ATOM 680 N N . HIS A 1 85 ? -9.063 1.405 -1.911 1.00 95.62 85 HIS A N 1
ATOM 681 C CA . HIS A 1 85 ? -8.496 2.027 -3.106 1.00 95.62 85 HIS A CA 1
ATOM 682 C C . HIS A 1 85 ? -8.073 0.984 -4.155 1.00 95.62 85 HIS A C 1
ATOM 684 O O . HIS A 1 85 ? -8.265 1.205 -5.353 1.00 95.62 85 HIS A O 1
ATOM 690 N N . ALA A 1 86 ? -7.543 -0.168 -3.730 1.00 93.81 86 ALA A N 1
ATOM 691 C CA . ALA A 1 86 ? -7.202 -1.265 -4.632 1.00 93.81 86 ALA A CA 1
ATOM 692 C C . ALA A 1 86 ? -8.453 -1.872 -5.293 1.00 93.81 86 ALA A C 1
ATOM 694 O O . ALA A 1 86 ? -8.465 -2.064 -6.507 1.00 93.81 86 ALA A O 1
ATOM 695 N N . ASP A 1 87 ? -9.526 -2.107 -4.533 1.00 94.19 87 ASP A N 1
ATOM 696 C CA . ASP A 1 87 ? -10.814 -2.595 -5.040 1.00 94.19 87 ASP A CA 1
ATOM 697 C C . ASP A 1 87 ? -11.413 -1.629 -6.065 1.00 94.19 87 ASP A C 1
ATOM 699 O O . ASP A 1 87 ? -11.841 -2.036 -7.150 1.00 94.19 87 ASP A O 1
ATOM 703 N N . ALA A 1 88 ? -11.394 -0.328 -5.768 1.00 93.56 88 ALA A N 1
ATOM 704 C CA . ALA A 1 88 ? -11.880 0.704 -6.678 1.00 93.56 88 ALA A CA 1
ATOM 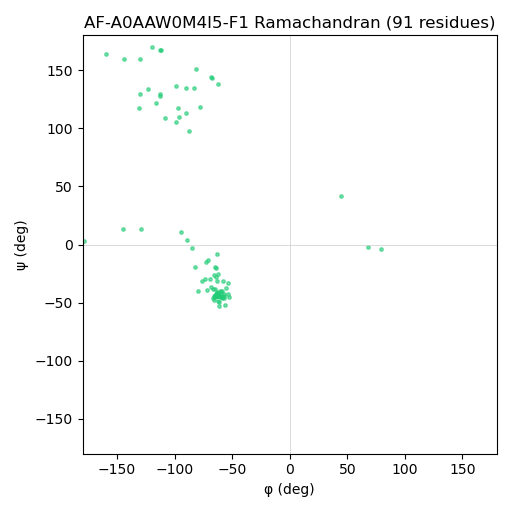705 C C . ALA A 1 88 ? -11.068 0.782 -7.983 1.00 93.56 88 ALA A C 1
ATOM 707 O O . ALA A 1 88 ? -11.618 1.123 -9.031 1.00 93.56 88 ALA A O 1
ATOM 708 N N . LEU A 1 89 ? -9.768 0.479 -7.939 1.00 92.19 89 LEU A N 1
ATOM 709 C CA . LEU A 1 89 ? -8.901 0.480 -9.116 1.00 92.19 89 LEU A CA 1
ATOM 710 C C . LEU A 1 89 ? -9.067 -0.792 -9.961 1.00 92.19 89 LEU A C 1
ATOM 712 O O . LEU A 1 89 ? -9.071 -0.721 -11.190 1.00 92.19 89 LEU A O 1
ATOM 716 N N . LEU A 1 90 ? -9.209 -1.949 -9.311 1.00 88.50 90 LEU A N 1
ATOM 717 C CA . LEU A 1 90 ? -9.345 -3.245 -9.977 1.00 88.50 90 LEU A CA 1
ATOM 718 C C . LEU A 1 90 ? -10.745 -3.463 -10.559 1.00 88.50 90 LEU A C 1
ATOM 720 O O . LEU A 1 90 ?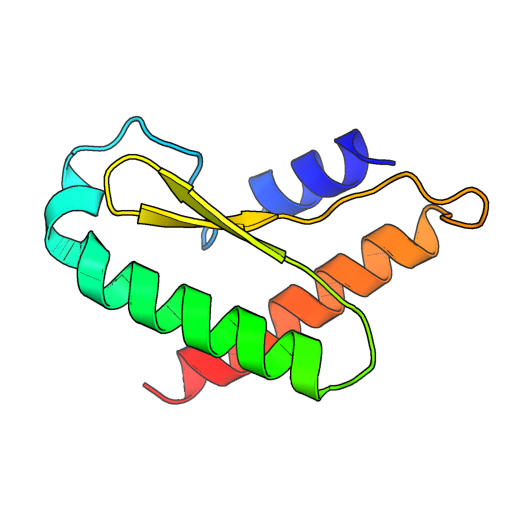 -10.862 -4.085 -11.605 1.00 88.50 90 LEU A O 1
ATOM 724 N N . SER A 1 91 ? -11.792 -2.913 -9.939 1.00 85.44 91 SER A N 1
ATOM 725 C CA . SER A 1 91 ? -13.173 -2.984 -10.453 1.00 85.44 91 SER A CA 1
ATOM 726 C C . SER A 1 91 ? -13.441 -2.095 -11.674 1.00 85.44 91 SER A C 1
ATOM 728 O O . SER A 1 91 ? -14.455 -2.267 -12.345 1.00 85.44 91 SER A O 1
ATOM 730 N N . LYS A 1 92 ? -12.553 -1.138 -11.968 1.00 60.56 92 LYS A N 1
ATOM 731 C CA . LYS A 1 92 ? -12.658 -0.226 -13.119 1.00 60.56 92 LYS A CA 1
ATOM 732 C C . LYS A 1 92 ? -11.998 -0.757 -14.402 1.00 60.56 92 LYS A C 1
ATOM 734 O O . LYS A 1 92 ? -11.963 -0.015 -15.382 1.00 60.56 92 LYS A O 1
ATOM 739 N N . ASN A 1 93 ? -11.473 -1.986 -14.402 1.00 46.16 93 ASN A N 1
ATOM 740 C CA . ASN A 1 93 ? -10.804 -2.614 -15.549 1.00 46.16 93 ASN A CA 1
ATOM 741 C C . ASN A 1 93 ? -11.458 -3.933 -15.954 1.00 46.16 93 ASN A C 1
ATOM 743 O O . ASN A 1 93 ? -11.896 -4.671 -15.048 1.00 46.16 93 ASN A O 1
#

Radius of gyration: 13.5 Å; Cα contacts (8 Å, |Δi|>4): 69; chains: 1; bounding box: 28×28×36 Å

Nearest PDB structures (foldseek):
  6liu-assembly1_B  TM=8.880E-01  e=3.328E-06  Papaver somniferum
  6khp-assembly1_B-2  TM=8.704E-01  e=2.028E-05  Oryza sativa Japonica Gro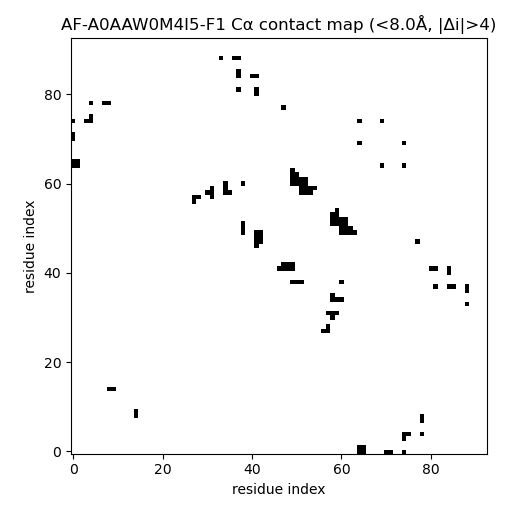up
  3rch-assembly1_B  TM=8.043E-01  e=5.112E-04  Homo sapiens
  4e1o-assembly3_E  TM=7.811E-01  e=5.112E-04  Homo sapiens
  4obv-assembly1_D  TM=7.966E-01  e=2.796E-02  Mediterraneibacter gnavus ATCC 29149

Mean predicted aligned error: 5.05 Å